Protein AF-A0A3B0PEK8-F1 (afdb_monomer_lite)

Radius of gyration: 18.22 Å; chains: 1; bounding box: 45×35×42 Å

pLDDT: mean 71.73, std 20.23, range [30.92, 96.5]

Sequence (101 aa):
MYSKAVDNPQYSWDQVPKKIKNTFKKLGILEAEAKFLNGVSTQYDSQAVYHSIEKELAENGVIFTDTDTAVQKYPELVKKYFGSIVSTNDNKFAALNTAFW

Foldseek 3Di:
DDDDDDPDDPDDPVNPDPVLVVVCVVVVNPVVNVRVVSVCPDPDPVPVVVVVVCVVCVVVVHDDDDPVVCCVPPVVVCVVPPCPVPHCVNDPVSVVVVVVD

InterPro domains:
  IPR037284 SUF system FeS cluster assembly, SufBD superfamily [SSF101960] (10-101)
  IPR045595 SUF system FeS cluster assembly, SufBD, N-terminal [PF19295] (52-100)
  IPR055346 SUF system FeS cluster assembly, SufBD [PTHR30508] (2-101)

Structure (mmCIF, N/CA/C/O backbone):
data_AF-A0A3B0PEK8-F1
#
_entry.id   AF-A0A3B0PEK8-F1
#
loop_
_atom_site.group_PDB
_atom_site.id
_atom_site.type_symbol
_atom_site.label_atom_id
_atom_site.label_alt_id
_atom_site.label_comp_id
_atom_site.label_asym_id
_atom_site.label_entity_id
_atom_site.label_seq_id
_atom_site.pdbx_PDB_ins_code
_atom_site.Cartn_x
_atom_site.Cartn_y
_atom_site.Cartn_z
_atom_site.occupancy
_atom_site.B_iso_or_equiv
_atom_site.auth_seq_id
_atom_site.auth_comp_id
_atom_site.auth_asym_id
_atom_site.auth_atom_id
_atom_site.pdbx_PDB_model_num
ATOM 1 N N . MET A 1 1 ? 27.767 -2.527 13.416 1.00 30.92 1 MET A N 1
ATOM 2 C CA . MET A 1 1 ? 27.627 -1.504 14.475 1.00 30.92 1 MET A CA 1
ATOM 3 C C . MET A 1 1 ? 26.152 -1.396 14.804 1.00 30.92 1 MET A C 1
ATOM 5 O O . MET A 1 1 ? 25.380 -1.032 13.931 1.00 30.92 1 MET A O 1
ATOM 9 N N . TYR A 1 2 ? 25.769 -1.833 16.000 1.00 32.03 2 TYR A N 1
ATOM 10 C CA . TYR A 1 2 ? 24.389 -1.843 16.482 1.00 32.03 2 TYR A CA 1
ATOM 11 C C . TYR A 1 2 ? 24.157 -0.512 17.207 1.00 32.03 2 TYR A C 1
ATOM 13 O O . TYR A 1 2 ? 24.786 -0.261 18.235 1.00 32.03 2 TYR A O 1
ATOM 21 N N . SER A 1 3 ? 23.341 0.377 16.645 1.00 33.22 3 SER A N 1
ATOM 22 C CA . SER A 1 3 ? 22.987 1.633 17.312 1.00 33.22 3 SER A CA 1
ATOM 23 C C . SER A 1 3 ? 21.871 1.354 18.314 1.00 33.22 3 SER A C 1
ATOM 25 O O . SER A 1 3 ? 20.782 0.940 17.929 1.00 33.22 3 SER A O 1
ATOM 27 N N . LYS A 1 4 ? 22.176 1.539 19.604 1.00 33.16 4 LYS A N 1
ATOM 28 C CA . LYS A 1 4 ? 21.233 1.473 20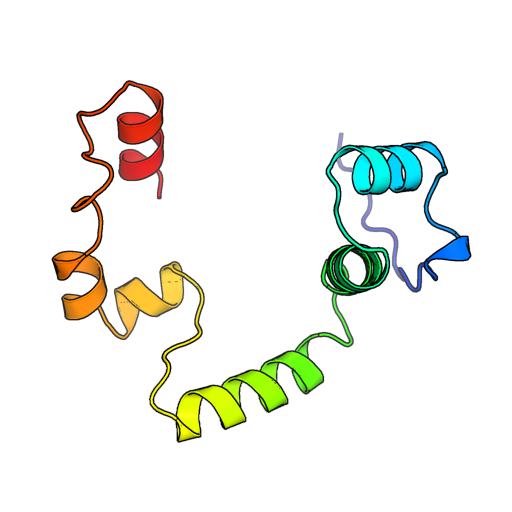.730 1.00 33.16 4 LYS A CA 1
ATOM 29 C C . LYS A 1 4 ? 19.983 2.308 20.430 1.00 33.16 4 LYS A C 1
ATOM 31 O O . LYS A 1 4 ? 20.112 3.486 20.101 1.00 33.16 4 LYS A O 1
ATOM 36 N N . ALA A 1 5 ? 18.803 1.713 20.595 1.00 34.81 5 ALA A N 1
ATOM 37 C CA . ALA A 1 5 ? 17.555 2.459 20.679 1.00 34.81 5 ALA A CA 1
ATOM 38 C C . ALA A 1 5 ? 17.642 3.390 21.898 1.00 34.81 5 ALA A C 1
ATOM 40 O O . ALA A 1 5 ? 17.940 2.945 23.006 1.00 34.81 5 ALA A O 1
ATOM 41 N N . V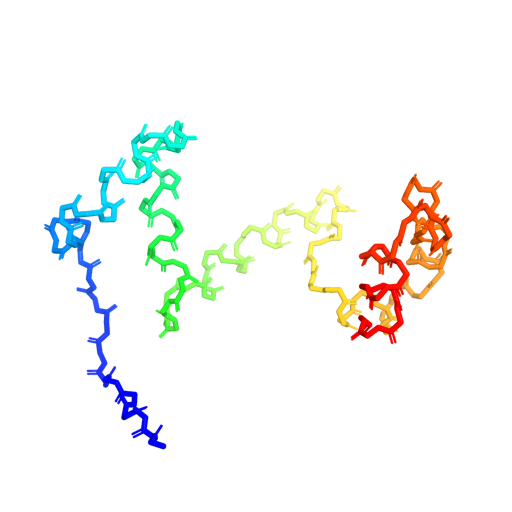AL A 1 6 ? 17.492 4.692 21.665 1.00 37.69 6 VAL A N 1
ATOM 42 C CA . VAL A 1 6 ? 17.412 5.685 22.734 1.00 37.69 6 VAL A CA 1
ATOM 43 C C . VAL A 1 6 ? 15.996 5.603 23.286 1.00 37.69 6 VAL A C 1
ATOM 45 O O . VAL A 1 6 ? 15.043 5.974 22.602 1.00 37.69 6 VAL A O 1
ATOM 48 N N . ASP A 1 7 ? 15.879 5.076 24.502 1.00 38.16 7 ASP A N 1
ATOM 49 C CA . ASP A 1 7 ? 14.654 5.114 25.288 1.00 38.16 7 ASP A CA 1
ATOM 50 C C . ASP A 1 7 ? 14.260 6.581 25.507 1.00 38.16 7 ASP A C 1
ATOM 52 O O . ASP A 1 7 ? 15.004 7.346 26.124 1.00 38.16 7 ASP A O 1
ATOM 56 N N . ASN A 1 8 ? 13.072 6.934 25.010 1.00 50.00 8 ASN A N 1
ATOM 57 C CA . ASN A 1 8 ? 12.347 8.196 25.193 1.00 50.00 8 ASN A CA 1
ATOM 58 C C . ASN A 1 8 ? 12.572 9.307 24.135 1.00 50.00 8 ASN A C 1
ATOM 60 O O . ASN A 1 8 ? 13.450 10.159 24.284 1.00 50.00 8 ASN A O 1
ATOM 64 N N . PRO A 1 9 ? 11.710 9.391 23.106 1.00 43.78 9 PRO A N 1
ATOM 65 C CA . PRO A 1 9 ? 11.704 10.479 22.140 1.00 43.78 9 PRO A CA 1
ATOM 66 C C . PRO A 1 9 ? 10.410 11.301 22.246 1.00 43.78 9 PRO A C 1
ATOM 68 O O . PRO A 1 9 ? 9.545 11.245 21.379 1.00 43.78 9 PRO A O 1
ATOM 71 N N . GLN A 1 10 ? 10.283 12.124 23.288 1.00 44.31 10 GLN A N 1
ATOM 72 C CA . GLN A 1 10 ? 9.413 13.306 23.218 1.00 44.31 10 GLN A CA 1
ATOM 73 C C . GLN A 1 10 ? 10.220 14.473 22.645 1.00 44.31 10 GLN A C 1
ATOM 75 O O . GLN A 1 10 ? 10.569 15.419 23.348 1.00 44.31 10 GLN A O 1
ATOM 80 N N . TYR A 1 11 ? 10.558 14.401 21.357 1.00 49.00 11 TYR A N 1
ATOM 81 C CA . TYR A 1 11 ? 11.159 15.546 20.681 1.00 49.00 11 TYR A CA 1
ATOM 82 C C . TYR A 1 11 ? 10.053 16.516 20.277 1.00 49.00 11 TYR A C 1
ATOM 84 O O . TYR A 1 11 ? 9.384 16.346 19.260 1.00 49.00 11 TYR A O 1
ATOM 92 N N . SER A 1 12 ? 9.869 17.563 21.084 1.00 54.28 12 SER A N 1
ATOM 93 C CA . SER A 1 12 ? 9.103 18.737 20.664 1.00 54.28 12 SER A CA 1
ATOM 94 C C . SER A 1 12 ? 9.676 19.273 19.348 1.00 54.28 12 SER A C 1
ATOM 96 O O . SER A 1 12 ? 10.891 19.239 19.130 1.00 54.28 12 SER A O 1
ATOM 98 N N . TRP A 1 13 ? 8.816 19.813 18.479 1.00 58.34 13 TRP A N 1
ATOM 99 C CA . TRP A 1 13 ? 9.206 20.452 17.216 1.00 58.34 13 TRP A CA 1
ATOM 100 C C . TRP A 1 13 ? 10.376 21.426 17.389 1.00 58.34 13 TRP A C 1
ATOM 102 O O . TRP A 1 13 ? 11.235 21.537 16.518 1.00 58.34 13 TRP A O 1
ATOM 112 N N . ASP A 1 14 ? 10.477 22.089 18.539 1.00 64.19 14 ASP A N 1
ATOM 113 C CA . ASP A 1 14 ? 11.558 23.021 18.857 1.00 64.19 14 ASP A CA 1
ATOM 114 C C . ASP A 1 14 ? 12.938 22.356 18.956 1.00 64.19 14 ASP A C 1
ATOM 116 O O . ASP A 1 14 ? 13.931 22.973 18.569 1.00 64.19 14 ASP A O 1
ATOM 120 N N . GLN A 1 15 ? 12.993 21.080 19.343 1.00 62.31 15 GLN A N 1
ATOM 121 C CA . GLN A 1 15 ? 14.216 20.285 19.499 1.00 62.31 15 GLN A CA 1
ATOM 122 C C . GLN A 1 15 ? 14.695 19.623 18.200 1.00 62.31 15 GLN A C 1
ATOM 124 O O . GLN A 1 15 ? 15.807 19.097 18.145 1.00 62.31 15 GLN A O 1
ATOM 129 N N . VAL A 1 16 ? 13.894 19.674 17.132 1.00 64.94 16 VAL A N 1
ATOM 130 C CA . VAL A 1 16 ? 14.276 19.115 15.832 1.00 64.94 16 VAL A CA 1
ATOM 131 C C . VAL A 1 16 ? 15.484 19.891 15.276 1.00 64.94 16 VAL A C 1
ATOM 133 O O . VAL A 1 16 ? 15.418 21.122 15.147 1.00 64.94 16 VAL A O 1
ATOM 136 N N . PRO A 1 17 ? 16.588 19.215 14.899 1.00 74.06 17 PRO A N 1
ATOM 137 C CA . PRO A 1 17 ? 17.770 19.874 14.360 1.00 74.06 17 PRO A CA 1
ATOM 138 C C . PRO A 1 17 ? 17.442 20.781 13.169 1.00 74.06 17 PRO A C 1
ATOM 140 O O . PRO A 1 17 ? 16.686 20.407 12.269 1.00 74.06 17 PRO A O 1
ATOM 143 N N . LYS A 1 18 ? 18.074 21.962 13.107 1.00 70.75 18 LYS A N 1
ATOM 144 C CA . LYS A 1 18 ? 17.835 22.971 12.053 1.00 70.75 18 LYS A CA 1
ATOM 145 C C . LYS A 1 18 ? 17.945 22.405 10.632 1.00 70.75 18 LYS A C 1
ATOM 147 O O . LYS A 1 18 ? 17.200 22.820 9.753 1.00 70.75 18 LYS A O 1
ATOM 152 N N . LYS A 1 19 ? 18.841 21.435 10.407 1.00 70.00 19 LYS A N 1
ATOM 153 C CA . LYS A 1 19 ? 19.006 20.758 9.110 1.00 70.00 19 LYS A CA 1
ATOM 154 C C . LYS A 1 19 ? 17.711 20.080 8.654 1.00 70.00 19 LYS A C 1
ATOM 156 O O . LYS A 1 19 ? 17.343 20.218 7.496 1.00 70.00 19 LYS A O 1
ATOM 161 N N . ILE A 1 20 ? 17.018 19.411 9.571 1.00 70.25 20 ILE A N 1
ATOM 162 C CA . ILE A 1 20 ? 15.766 18.707 9.303 1.00 70.25 20 ILE A CA 1
ATOM 163 C C . ILE A 1 20 ? 14.647 19.719 9.045 1.00 70.25 20 ILE A C 1
ATOM 165 O O . ILE A 1 20 ? 14.032 19.664 7.985 1.00 70.25 20 ILE A O 1
ATOM 169 N N . LYS A 1 21 ? 14.470 20.724 9.916 1.00 68.88 21 LYS A N 1
ATOM 170 C CA . LYS A 1 21 ? 13.492 21.815 9.705 1.00 68.88 21 LYS A CA 1
ATOM 171 C C . LYS A 1 21 ? 13.655 22.495 8.342 1.00 68.88 21 LYS A C 1
ATOM 173 O O . LYS A 1 21 ? 12.679 22.735 7.638 1.00 68.88 21 LYS A O 1
ATOM 178 N N . ASN A 1 22 ? 14.899 22.758 7.944 1.00 74.25 22 ASN A N 1
ATOM 179 C CA . ASN A 1 22 ? 15.210 23.353 6.649 1.00 74.25 22 ASN A CA 1
ATOM 180 C C . ASN A 1 22 ? 14.869 22.420 5.481 1.00 74.25 22 ASN A C 1
ATOM 182 O O . ASN A 1 22 ? 14.427 22.905 4.444 1.00 74.25 22 ASN A O 1
ATOM 186 N N . THR A 1 23 ? 15.060 21.106 5.629 1.00 71.69 23 THR A N 1
ATOM 187 C CA . THR A 1 23 ? 14.640 20.115 4.628 1.00 71.69 23 THR A CA 1
ATOM 188 C C . THR A 1 23 ? 13.121 20.096 4.478 1.00 71.69 23 THR A C 1
ATOM 190 O O . THR A 1 23 ? 12.643 20.227 3.359 1.00 71.69 23 THR A O 1
ATOM 193 N N . PHE A 1 24 ? 12.366 20.031 5.579 1.00 71.25 24 PHE A N 1
ATOM 194 C CA . PHE A 1 24 ? 10.897 20.080 5.545 1.00 71.25 24 PHE A CA 1
ATOM 195 C C . PHE A 1 24 ? 10.386 21.361 4.872 1.00 71.25 24 PHE A C 1
ATOM 197 O O . PHE A 1 24 ? 9.575 21.294 3.951 1.00 71.25 24 PHE A O 1
ATOM 204 N N . LYS A 1 25 ? 10.962 22.518 5.229 1.00 72.62 25 LYS A N 1
ATOM 205 C CA . LYS A 1 25 ? 10.644 23.808 4.600 1.00 72.62 25 LYS A CA 1
ATOM 206 C C . LYS A 1 25 ? 10.964 23.836 3.100 1.00 72.62 25 LYS A C 1
ATOM 208 O O . LYS A 1 25 ? 10.206 24.410 2.329 1.00 72.62 25 LYS A O 1
ATOM 213 N N . LYS A 1 26 ? 12.077 23.227 2.673 1.00 73.75 26 LYS A N 1
ATOM 214 C CA . LYS A 1 26 ? 12.456 23.124 1.250 1.00 73.75 26 LYS A CA 1
ATOM 215 C C . LYS A 1 26 ? 11.544 22.193 0.457 1.00 73.75 26 LYS A C 1
ATOM 217 O O . LYS A 1 26 ? 11.316 22.450 -0.717 1.00 73.75 26 LYS A O 1
ATOM 222 N N . LEU A 1 27 ? 11.049 21.132 1.088 1.00 72.69 27 LEU A N 1
ATOM 223 C CA . LEU A 1 27 ? 10.102 20.192 0.490 1.00 72.69 27 LEU A CA 1
ATOM 224 C C . LEU A 1 27 ? 8.666 20.742 0.456 1.00 72.69 27 LEU A C 1
ATOM 226 O O . LEU A 1 27 ? 7.782 20.068 -0.055 1.00 72.69 27 LEU A O 1
ATOM 230 N N . GLY A 1 28 ? 8.429 21.951 0.983 1.00 60.78 28 GLY A N 1
ATOM 231 C CA . GLY A 1 28 ? 7.099 22.563 1.034 1.00 60.78 28 GLY A CA 1
ATOM 232 C C . GLY A 1 28 ? 6.156 21.908 2.043 1.00 60.78 28 GLY A C 1
ATOM 233 O O . GLY A 1 28 ? 4.967 22.205 2.030 1.00 60.78 28 GLY A O 1
ATOM 234 N N . ILE A 1 29 ? 6.677 21.043 2.918 1.00 67.81 29 ILE A N 1
ATOM 235 C CA . ILE A 1 29 ? 5.884 20.350 3.931 1.00 67.81 29 ILE A CA 1
ATOM 236 C C . ILE A 1 29 ? 5.526 21.370 5.009 1.00 67.81 29 ILE A C 1
ATOM 238 O O . ILE A 1 29 ? 6.413 21.962 5.639 1.00 67.81 29 ILE A O 1
ATOM 242 N N . LEU A 1 30 ? 4.226 21.599 5.198 1.00 61.81 30 LEU A N 1
ATOM 243 C CA . LEU A 1 30 ? 3.719 22.563 6.171 1.00 61.81 30 LEU A CA 1
ATOM 244 C C . LEU A 1 30 ? 4.170 22.161 7.578 1.00 61.81 30 LEU A C 1
ATOM 246 O O . LEU A 1 30 ? 4.264 20.980 7.894 1.00 61.81 30 LEU A O 1
ATOM 250 N N . GLU A 1 31 ? 4.424 23.123 8.468 1.00 59.03 31 GLU A N 1
ATOM 251 C CA . GLU A 1 31 ? 4.902 22.813 9.828 1.00 59.03 31 GLU A CA 1
ATOM 252 C C . GLU A 1 31 ? 3.943 21.895 10.605 1.00 59.03 31 GLU A C 1
ATOM 254 O O . GLU A 1 31 ? 4.388 21.135 11.460 1.00 59.03 31 GLU A O 1
ATOM 259 N N . ALA A 1 32 ? 2.645 21.925 10.286 1.00 57.50 32 ALA A N 1
ATOM 260 C CA . ALA A 1 32 ? 1.646 21.001 10.819 1.00 57.50 32 ALA A CA 1
ATOM 261 C C . ALA A 1 32 ? 1.874 19.557 10.339 1.00 57.50 32 ALA A C 1
ATOM 263 O O . ALA A 1 32 ? 1.904 18.640 11.156 1.00 57.50 32 ALA A O 1
ATOM 264 N N . GLU A 1 33 ? 2.120 19.362 9.042 1.00 54.97 33 GLU A N 1
ATOM 265 C CA . GLU A 1 33 ? 2.481 18.062 8.469 1.00 54.97 33 GLU A CA 1
ATOM 266 C C . GLU A 1 33 ? 3.856 17.605 8.952 1.00 54.97 33 GLU A C 1
ATOM 268 O O . GLU A 1 33 ? 4.062 16.431 9.208 1.00 54.97 33 GLU A O 1
ATOM 273 N N . ALA A 1 34 ? 4.804 18.517 9.150 1.00 57.44 34 ALA A N 1
ATOM 274 C CA . ALA A 1 34 ? 6.123 18.178 9.658 1.00 57.44 34 ALA A CA 1
ATOM 275 C C . ALA A 1 34 ? 6.095 17.815 11.153 1.00 57.44 34 ALA A C 1
ATOM 277 O O . ALA A 1 34 ? 6.833 16.929 11.576 1.00 57.44 34 ALA A O 1
ATOM 278 N N . LYS A 1 35 ? 5.225 18.453 11.952 1.00 56.16 35 LYS A N 1
ATOM 279 C CA . LYS A 1 35 ? 4.908 18.045 13.331 1.00 56.16 35 LYS A CA 1
ATOM 280 C C . LYS A 1 35 ? 4.210 16.691 13.366 1.00 56.16 35 LYS A C 1
ATOM 282 O O . LYS A 1 35 ? 4.566 15.870 14.201 1.00 56.16 35 LYS A O 1
ATOM 287 N N . PHE A 1 36 ? 3.284 16.443 12.443 1.00 53.50 36 PHE A N 1
ATOM 288 C CA . PHE A 1 36 ? 2.648 15.141 12.265 1.00 53.50 36 PHE A CA 1
ATOM 289 C C . PHE A 1 36 ? 3.692 14.070 11.903 1.00 53.50 36 PHE A C 1
ATOM 291 O O . PHE A 1 36 ? 3.835 13.088 12.616 1.00 53.50 36 PHE A O 1
ATOM 298 N N . LEU A 1 37 ? 4.534 14.306 10.896 1.00 54.12 37 LEU A N 1
ATOM 299 C CA . LEU A 1 37 ? 5.572 13.376 10.436 1.00 54.12 37 LEU A CA 1
ATOM 300 C C . LEU A 1 37 ? 6.688 13.138 11.475 1.00 54.12 37 LEU A C 1
ATOM 302 O O . LEU A 1 37 ? 7.185 12.017 11.584 1.00 54.12 37 LEU A O 1
ATOM 306 N N . ASN A 1 38 ? 7.070 14.149 12.270 1.00 53.16 38 ASN A N 1
ATOM 307 C CA . ASN A 1 38 ? 8.019 13.980 13.386 1.00 53.16 38 ASN A CA 1
ATOM 308 C C . ASN A 1 38 ? 7.383 13.378 14.648 1.00 53.16 38 ASN A C 1
ATOM 310 O O . ASN A 1 38 ? 8.088 12.735 15.414 1.00 53.16 38 ASN A O 1
ATOM 314 N N . GLY A 1 39 ? 6.085 13.580 14.885 1.00 48.00 39 GLY A N 1
ATOM 315 C CA . GLY A 1 39 ? 5.356 13.009 16.024 1.00 48.00 39 GLY A CA 1
ATOM 316 C C . GLY A 1 39 ? 4.850 11.581 15.792 1.00 48.00 39 GLY A C 1
ATOM 317 O O . GLY A 1 39 ? 4.467 10.908 16.741 1.00 48.00 39 GLY A O 1
ATOM 318 N N . VAL A 1 40 ? 4.869 11.096 14.546 1.00 43.38 40 VAL A N 1
ATOM 319 C CA . VAL A 1 40 ? 4.285 9.802 14.138 1.00 43.38 40 VAL A CA 1
ATOM 320 C C . VAL A 1 40 ? 5.336 8.714 13.864 1.00 43.38 40 VAL A C 1
ATOM 322 O O . VAL A 1 40 ? 4.985 7.576 13.576 1.00 43.38 40 VAL A O 1
ATOM 325 N N . SER A 1 41 ? 6.634 8.987 14.035 1.00 43.28 41 SER A N 1
ATOM 326 C CA . SER A 1 41 ? 7.677 7.947 13.907 1.00 43.28 41 SER A CA 1
ATOM 327 C C . SER A 1 41 ? 8.186 7.385 15.239 1.00 43.28 41 SER A C 1
ATOM 329 O O . SER A 1 41 ? 9.063 6.522 15.251 1.00 43.28 41 SER A O 1
ATOM 331 N N . THR A 1 42 ? 7.600 7.789 16.366 1.00 47.50 42 THR A N 1
ATOM 332 C CA . THR A 1 42 ? 8.101 7.421 17.694 1.00 47.50 42 THR A CA 1
ATOM 333 C C . THR A 1 42 ? 6.983 6.967 18.622 1.00 47.50 42 THR A C 1
ATOM 335 O O . THR A 1 42 ? 6.527 7.693 19.494 1.00 47.50 42 THR A O 1
ATOM 338 N N . GLN A 1 43 ? 6.525 5.740 18.362 1.00 47.03 43 GLN A N 1
ATOM 339 C CA . GLN A 1 43 ? 6.016 4.756 19.325 1.00 47.03 43 GLN A CA 1
ATOM 340 C C . GLN A 1 43 ? 5.607 5.315 20.703 1.00 47.03 43 GLN A C 1
ATOM 342 O O . GLN A 1 43 ? 6.363 5.147 21.649 1.00 47.03 43 GLN A O 1
ATOM 347 N N . TYR A 1 44 ? 4.437 5.950 20.837 1.00 36.56 44 TYR A N 1
ATOM 348 C CA . TYR A 1 44 ? 3.574 5.742 22.017 1.00 36.56 44 TYR A CA 1
ATOM 349 C C . TYR A 1 44 ? 2.217 6.454 21.935 1.00 36.56 44 TYR A C 1
ATOM 351 O O . TYR A 1 44 ? 1.258 5.939 22.493 1.00 36.56 44 TYR A O 1
ATOM 359 N N . ASP A 1 45 ? 2.094 7.576 21.216 1.00 40.69 45 ASP A N 1
ATOM 360 C CA . ASP A 1 45 ? 0.833 8.354 21.177 1.00 40.69 45 ASP A CA 1
ATOM 361 C C . ASP A 1 45 ? 0.113 8.312 19.814 1.00 40.69 45 ASP A C 1
ATOM 363 O O . ASP A 1 45 ? -0.911 8.951 19.585 1.00 40.69 45 ASP A O 1
ATOM 367 N N . SER A 1 46 ? 0.632 7.518 18.875 1.00 44.81 46 SER A N 1
ATOM 368 C CA . SER A 1 46 ? 0.008 7.328 17.566 1.00 44.81 46 SER A CA 1
ATOM 369 C C . SER A 1 46 ? -1.207 6.403 17.624 1.00 44.81 46 SER A C 1
ATOM 371 O O . SER A 1 46 ? -2.104 6.568 16.812 1.00 44.81 46 SER A O 1
ATOM 373 N N . GLN A 1 47 ? -1.308 5.469 18.576 1.00 45.56 47 GLN A N 1
ATOM 374 C CA . GLN A 1 47 ? -2.395 4.482 18.557 1.00 45.56 47 GLN A CA 1
ATOM 375 C C . GLN A 1 47 ? -3.782 5.092 18.768 1.00 45.56 47 GLN A C 1
ATOM 377 O O . GLN A 1 47 ? -4.708 4.681 18.079 1.00 45.56 47 GLN A O 1
ATOM 382 N N . ALA A 1 48 ? -3.938 6.069 19.667 1.00 48.38 48 ALA A N 1
ATOM 383 C CA . ALA A 1 48 ? -5.248 6.648 19.975 1.00 48.38 48 ALA A CA 1
ATOM 384 C C . ALA A 1 48 ? -5.783 7.516 18.826 1.00 48.38 48 ALA A C 1
ATOM 386 O O . ALA A 1 48 ? -6.950 7.397 18.456 1.00 48.38 48 ALA A O 1
ATOM 387 N N . VAL A 1 49 ? -4.917 8.339 18.225 1.00 54.69 49 VAL A N 1
ATOM 388 C CA . VAL A 1 49 ? -5.270 9.180 17.070 1.00 54.69 49 VAL A CA 1
ATOM 389 C C . VAL A 1 49 ? -5.452 8.336 15.808 1.00 54.69 49 VAL A C 1
ATOM 391 O O . VAL A 1 49 ? -6.401 8.560 15.058 1.00 54.6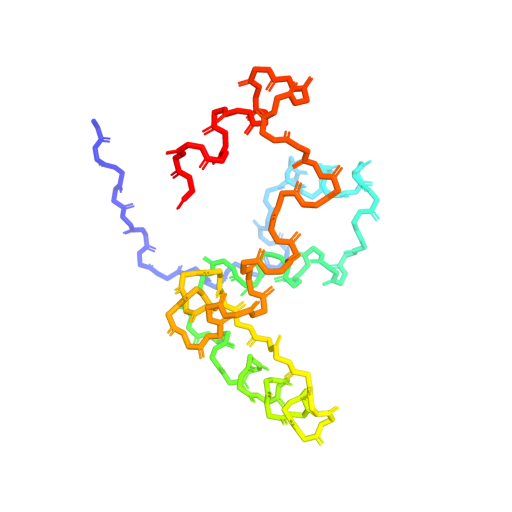9 49 VAL A O 1
ATOM 394 N N . TYR A 1 50 ? -4.601 7.323 15.589 1.00 57.28 50 TYR A N 1
ATOM 395 C CA . TYR A 1 50 ? -4.817 6.367 14.501 1.00 57.28 50 TYR A CA 1
ATOM 396 C C . TYR A 1 50 ? -6.139 5.626 14.686 1.00 57.28 50 TYR A C 1
ATOM 398 O O . TYR A 1 50 ? -6.899 5.567 13.734 1.00 57.28 50 TYR A O 1
ATOM 406 N N . HIS A 1 51 ? -6.469 5.152 15.893 1.00 60.56 51 HIS A N 1
ATOM 407 C CA . HIS A 1 51 ? -7.746 4.476 16.144 1.00 60.56 51 HIS A CA 1
ATOM 408 C C . HIS A 1 51 ? -8.956 5.390 15.938 1.00 60.56 51 HIS A C 1
ATOM 410 O O . HIS A 1 51 ? -9.968 4.934 15.409 1.00 60.56 51 HIS A O 1
ATOM 416 N N . SER A 1 52 ? -8.895 6.662 16.357 1.00 64.25 52 SER A N 1
ATOM 417 C CA . SER A 1 52 ? -10.026 7.578 16.163 1.00 64.25 52 SER A CA 1
ATOM 418 C C . SER A 1 52 ? -10.273 7.861 14.683 1.00 64.25 52 SER A C 1
ATOM 420 O O . SER A 1 52 ? -11.421 7.839 14.249 1.00 64.25 52 SER A O 1
ATOM 422 N N . ILE A 1 53 ? -9.201 8.062 13.907 1.00 71.75 53 ILE A N 1
ATOM 423 C CA . ILE A 1 53 ? -9.288 8.285 12.459 1.00 71.75 53 ILE A CA 1
ATOM 424 C C . ILE A 1 53 ? -9.704 6.996 11.746 1.00 71.75 53 ILE A C 1
ATOM 426 O O . ILE A 1 53 ? -10.569 7.028 10.883 1.00 71.75 53 ILE A O 1
ATOM 430 N N . GLU A 1 54 ? -9.137 5.850 12.119 1.00 70.88 54 GLU A N 1
ATOM 431 C CA . GLU A 1 54 ? -9.475 4.547 11.542 1.00 70.88 54 GLU A CA 1
ATOM 432 C C . GLU A 1 54 ? -10.958 4.228 11.741 1.00 70.88 54 GLU A C 1
ATOM 434 O O . GLU A 1 54 ? -11.614 3.775 10.807 1.00 70.88 54 GLU A O 1
ATOM 439 N N . LYS A 1 55 ? -11.516 4.543 12.917 1.00 76.19 55 LYS A N 1
ATOM 440 C CA . LYS A 1 55 ? -12.943 4.364 13.190 1.00 76.19 55 LYS A CA 1
ATOM 441 C C . LYS A 1 55 ? -13.818 5.287 12.340 1.00 76.19 55 LYS A C 1
ATOM 443 O O . LYS A 1 55 ? -14.765 4.806 11.726 1.00 76.19 55 LYS A O 1
ATOM 448 N N . GLU A 1 56 ? -13.503 6.581 12.278 1.00 82.00 56 GLU A N 1
ATOM 449 C CA . GLU A 1 56 ? -14.250 7.543 11.453 1.00 82.00 56 GLU A CA 1
ATOM 450 C C . GLU A 1 56 ? -14.195 7.167 9.962 1.00 82.00 56 GLU A C 1
ATOM 452 O O . GLU A 1 56 ? -15.204 7.185 9.257 1.00 82.00 56 GLU A O 1
ATOM 457 N N . LEU A 1 57 ? -13.024 6.758 9.473 1.00 85.94 57 LEU A N 1
ATOM 458 C CA . LEU A 1 57 ? -12.834 6.285 8.104 1.00 85.94 57 LEU A CA 1
ATOM 459 C C . LEU A 1 57 ? -13.617 4.993 7.841 1.00 85.94 57 LEU A C 1
ATOM 461 O O . LEU A 1 57 ? -14.286 4.885 6.812 1.00 85.94 57 LEU A O 1
ATOM 465 N N . ALA A 1 58 ? -13.604 4.049 8.783 1.00 84.69 58 ALA A N 1
ATOM 466 C CA . ALA A 1 58 ? -14.356 2.805 8.675 1.00 84.69 58 ALA A CA 1
ATOM 467 C C . ALA A 1 58 ? -15.876 3.041 8.644 1.00 84.69 58 ALA A C 1
ATOM 469 O O . ALA A 1 58 ? -16.570 2.389 7.865 1.00 84.69 58 ALA A O 1
ATOM 470 N N . GLU A 1 59 ? -16.398 3.998 9.422 1.00 87.94 59 GLU A N 1
ATOM 471 C CA . GLU A 1 59 ? -17.814 4.405 9.383 1.00 87.94 59 GLU A CA 1
ATOM 472 C C . GLU A 1 59 ? -18.223 4.954 8.004 1.00 87.94 59 GLU A C 1
ATOM 474 O O . GLU A 1 59 ? -19.351 4.745 7.559 1.00 87.94 59 GLU A O 1
ATOM 479 N N . ASN A 1 60 ? -17.285 5.573 7.283 1.00 89.31 60 ASN A N 1
ATOM 480 C CA . ASN A 1 60 ? -17.465 6.033 5.903 1.00 89.31 60 ASN A CA 1
ATOM 481 C C . ASN A 1 60 ? -17.147 4.953 4.844 1.00 89.31 60 ASN A C 1
ATOM 483 O O . ASN A 1 60 ? -17.151 5.240 3.646 1.00 89.31 60 ASN A O 1
ATOM 487 N N . GLY A 1 61 ? -16.864 3.713 5.257 1.00 88.38 61 GLY A N 1
ATOM 488 C CA . GLY A 1 61 ? -16.542 2.595 4.363 1.00 88.38 61 GLY A CA 1
ATOM 489 C C . GLY A 1 61 ? -15.130 2.635 3.769 1.00 88.38 61 GLY A C 1
ATOM 490 O O . GLY A 1 61 ? -14.847 1.921 2.806 1.00 88.38 61 GLY A O 1
ATOM 491 N N . VAL A 1 62 ? -14.237 3.460 4.317 1.00 92.06 62 VAL A N 1
ATOM 492 C CA . VAL A 1 62 ? -12.842 3.564 3.879 1.00 92.06 62 VAL A CA 1
ATOM 493 C C . VAL A 1 62 ? -12.004 2.479 4.555 1.00 92.06 62 VAL A C 1
ATOM 495 O O . VAL A 1 62 ? -12.003 2.336 5.775 1.00 92.06 62 VAL A O 1
ATOM 498 N N . ILE A 1 63 ? -11.240 1.733 3.754 1.00 89.56 63 ILE A N 1
ATOM 499 C CA . ILE A 1 63 ? -10.263 0.755 4.244 1.00 89.56 63 ILE A CA 1
ATOM 500 C C . ILE A 1 63 ? -8.919 1.470 4.399 1.00 89.56 63 ILE A C 1
ATOM 502 O O . ILE A 1 63 ? -8.234 1.729 3.410 1.00 89.56 63 ILE A O 1
ATOM 506 N N . PHE A 1 64 ? -8.544 1.788 5.638 1.00 88.56 64 PHE A N 1
ATOM 507 C CA . PHE A 1 64 ? -7.252 2.386 5.966 1.00 88.56 64 PHE A CA 1
ATOM 508 C C . PHE A 1 64 ? -6.400 1.382 6.746 1.00 88.56 64 PHE A C 1
ATOM 510 O O . PHE A 1 64 ? -6.622 1.151 7.928 1.00 88.56 64 PHE A O 1
ATOM 517 N N . THR A 1 65 ? -5.460 0.729 6.068 1.00 85.38 65 THR A N 1
ATOM 518 C CA . THR A 1 65 ? -4.596 -0.300 6.661 1.00 85.38 65 THR A CA 1
ATOM 519 C C . THR A 1 65 ? -3.270 -0.377 5.905 1.00 85.38 65 THR A C 1
ATOM 521 O O . THR A 1 65 ? -3.156 0.153 4.798 1.00 85.38 65 THR A O 1
ATOM 524 N N . ASP A 1 66 ? -2.259 -0.998 6.508 1.00 87.19 66 ASP A N 1
ATOM 525 C CA . ASP A 1 66 ? -0.974 -1.240 5.859 1.00 87.19 66 ASP A CA 1
ATOM 526 C C . ASP A 1 66 ? -1.097 -2.288 4.742 1.00 87.19 66 ASP A C 1
ATOM 528 O O . ASP A 1 66 ? -2.048 -3.074 4.684 1.00 87.19 66 ASP A O 1
ATOM 532 N N . THR A 1 67 ? -0.134 -2.300 3.825 1.00 88.88 67 THR A N 1
ATOM 533 C CA . THR A 1 67 ? -0.226 -3.130 2.624 1.00 88.88 67 THR A CA 1
ATOM 534 C C . THR A 1 67 ? -0.121 -4.636 2.919 1.00 88.88 67 THR A C 1
ATOM 536 O O . THR A 1 67 ? -0.736 -5.423 2.195 1.00 88.88 67 THR A O 1
ATOM 539 N N . ASP A 1 68 ? 0.560 -5.042 4.000 1.00 88.88 68 ASP A N 1
ATOM 540 C CA . ASP A 1 68 ? 0.681 -6.451 4.413 1.00 88.88 68 ASP A CA 1
ATOM 541 C C . ASP A 1 68 ? -0.650 -6.973 4.975 1.00 88.88 68 ASP A C 1
ATOM 543 O O . ASP A 1 68 ? -1.121 -8.062 4.633 1.00 88.88 68 ASP A O 1
ATOM 547 N N . THR A 1 69 ? -1.321 -6.167 5.796 1.00 91.25 69 THR A N 1
ATOM 548 C CA . THR A 1 69 ? -2.673 -6.463 6.271 1.00 91.25 69 THR A CA 1
ATOM 549 C C . THR A 1 69 ? -3.676 -6.442 5.115 1.00 91.25 69 THR A C 1
ATOM 551 O O . THR A 1 69 ? -4.566 -7.299 5.049 1.00 91.25 69 THR A O 1
ATOM 554 N N . ALA A 1 70 ? -3.534 -5.501 4.176 1.00 92.94 70 ALA A N 1
ATOM 555 C CA 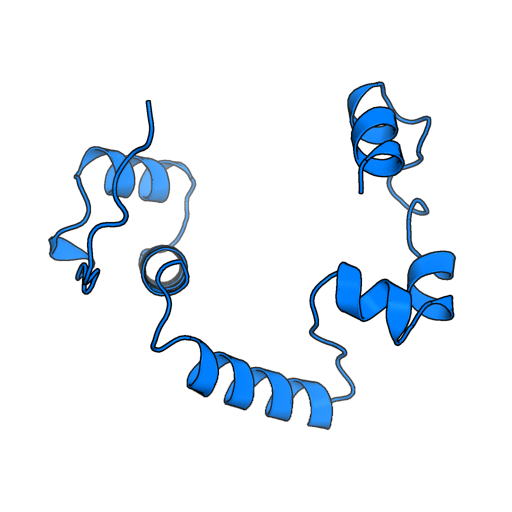. ALA A 1 70 ? -4.416 -5.381 3.020 1.00 92.94 70 ALA A CA 1
ATOM 556 C C . ALA A 1 70 ? -4.378 -6.628 2.128 1.00 92.94 70 ALA A C 1
ATOM 558 O O . ALA A 1 70 ? -5.438 -7.105 1.721 1.00 92.94 70 ALA A O 1
ATOM 559 N N . VAL A 1 71 ? -3.194 -7.192 1.852 1.00 94.19 71 VAL A N 1
ATOM 560 C CA . VAL A 1 71 ? -3.083 -8.392 1.005 1.00 94.19 71 VAL A CA 1
ATOM 561 C C . VAL A 1 71 ? -3.687 -9.630 1.674 1.00 94.19 71 VAL A C 1
ATOM 563 O O . VAL A 1 71 ? -4.248 -10.480 0.987 1.00 94.19 71 VAL A O 1
ATOM 566 N N . GLN A 1 72 ? -3.652 -9.715 3.007 1.00 94.75 72 GLN A N 1
ATOM 567 C CA . GLN A 1 72 ? -4.243 -10.834 3.748 1.00 94.75 72 GLN A CA 1
ATOM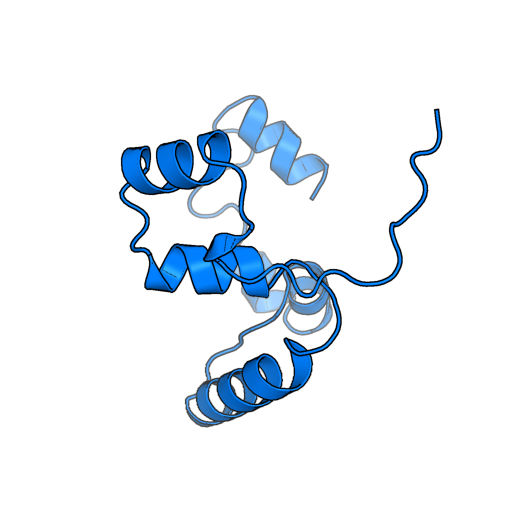 568 C C . GLN A 1 72 ? -5.767 -10.722 3.878 1.00 94.75 72 GLN A C 1
ATOM 570 O O . GLN A 1 72 ? -6.478 -11.705 3.672 1.00 94.75 72 GLN A O 1
ATOM 575 N N . LYS A 1 73 ? -6.283 -9.539 4.236 1.00 95.06 73 LYS A N 1
ATOM 576 C CA . LYS A 1 73 ? -7.716 -9.331 4.517 1.00 95.06 73 LYS A CA 1
ATOM 577 C C . LYS A 1 73 ? -8.539 -8.988 3.278 1.00 95.06 73 LYS A C 1
ATOM 579 O O . LYS A 1 73 ? -9.715 -9.336 3.217 1.00 95.06 73 LYS A O 1
ATOM 584 N N . TYR A 1 74 ? -7.933 -8.323 2.296 1.00 95.81 74 TYR A N 1
ATOM 585 C CA . TYR A 1 74 ? -8.597 -7.840 1.084 1.00 95.81 74 TYR A CA 1
ATOM 586 C C . TYR A 1 74 ? -7.838 -8.237 -0.199 1.00 95.81 74 TYR A C 1
ATOM 588 O O . TYR A 1 74 ? -7.594 -7.380 -1.059 1.00 95.81 74 TYR A O 1
ATOM 596 N N . PRO A 1 75 ? -7.487 -9.527 -0.383 1.00 95.81 75 PRO A N 1
ATOM 597 C CA . PRO A 1 75 ? -6.652 -9.978 -1.500 1.00 95.81 75 PRO A CA 1
ATOM 598 C C . PRO A 1 75 ? -7.251 -9.638 -2.868 1.00 95.81 75 PRO A C 1
ATOM 600 O O . PRO A 1 75 ? -6.520 -9.283 -3.788 1.00 95.81 75 PRO A O 1
ATOM 603 N N . GLU A 1 76 ? -8.578 -9.687 -3.003 1.00 96.50 76 GLU A N 1
ATOM 604 C CA . GLU A 1 76 ? -9.273 -9.382 -4.259 1.00 96.50 76 GLU A CA 1
ATOM 605 C C . GLU A 1 76 ? -9.112 -7.913 -4.675 1.00 96.50 76 GLU A C 1
ATOM 607 O O . GLU A 1 76 ? -8.909 -7.614 -5.853 1.00 96.50 76 GLU A O 1
ATOM 612 N N . LEU A 1 77 ? -9.158 -6.985 -3.712 1.00 95.62 77 LEU A N 1
ATOM 613 C CA . LEU A 1 77 ? -8.958 -5.559 -3.983 1.00 95.62 77 LEU A CA 1
ATOM 614 C C . LEU A 1 77 ? -7.503 -5.279 -4.345 1.00 95.62 77 LEU A C 1
ATOM 616 O O . LEU A 1 77 ? -7.241 -4.600 -5.338 1.00 95.62 77 LEU A O 1
ATOM 620 N N . VAL A 1 78 ? -6.564 -5.841 -3.579 1.00 94.69 78 VAL A N 1
ATOM 621 C CA . VAL A 1 78 ? -5.133 -5.685 -3.851 1.00 94.69 78 VAL A CA 1
ATOM 622 C C . VAL A 1 78 ? -4.806 -6.246 -5.229 1.00 94.69 78 VAL A C 1
ATOM 624 O O . VAL A 1 78 ? -4.278 -5.522 -6.061 1.00 94.69 78 VAL A O 1
ATOM 627 N N . LYS A 1 79 ? -5.211 -7.478 -5.543 1.00 93.50 79 LYS A N 1
ATOM 628 C CA . LYS A 1 79 ? -4.965 -8.100 -6.851 1.00 93.50 79 LYS A CA 1
ATOM 629 C C . LYS A 1 79 ? -5.568 -7.311 -8.015 1.00 93.50 79 LYS A C 1
ATOM 631 O O . LYS A 1 79 ? -4.977 -7.270 -9.089 1.00 93.50 79 LYS A O 1
ATOM 636 N N . LYS A 1 80 ? -6.738 -6.697 -7.821 1.00 95.25 80 LYS A N 1
ATOM 637 C CA . LYS A 1 80 ? -7.408 -5.907 -8.861 1.00 95.25 80 LYS A CA 1
ATOM 638 C C . LYS A 1 80 ? -6.642 -4.631 -9.221 1.00 95.25 80 LYS A C 1
ATOM 640 O O . LYS A 1 80 ? -6.648 -4.245 -10.387 1.00 95.25 80 LYS A O 1
ATOM 645 N N . TYR A 1 81 ? -6.033 -3.964 -8.241 1.00 94.56 81 TYR A N 1
ATOM 646 C CA . TYR A 1 81 ? -5.435 -2.638 -8.442 1.00 94.56 81 TYR A CA 1
ATOM 647 C C . TYR A 1 81 ? -3.905 -2.628 -8.425 1.00 94.56 81 TYR A C 1
ATOM 649 O O . TYR A 1 81 ? -3.296 -1.746 -9.036 1.00 94.56 81 TYR A O 1
ATOM 657 N N . PHE A 1 82 ? -3.269 -3.591 -7.767 1.00 93.12 82 PHE A N 1
ATOM 658 C CA . PHE A 1 82 ? -1.820 -3.658 -7.659 1.00 93.12 82 PHE A CA 1
ATOM 659 C C . PHE A 1 82 ? -1.180 -3.882 -9.035 1.00 93.12 82 PHE A C 1
ATOM 661 O O . PHE A 1 82 ? -1.587 -4.759 -9.793 1.00 93.12 82 PHE A O 1
ATOM 668 N N . GLY A 1 83 ? -0.204 -3.042 -9.386 1.00 89.75 83 GLY A N 1
ATOM 669 C CA . GLY A 1 83 ? 0.465 -3.084 -10.691 1.00 89.75 83 GLY A CA 1
ATOM 670 C C . GLY A 1 83 ? -0.357 -2.565 -11.883 1.00 89.75 83 GLY A C 1
ATOM 671 O O . GLY A 1 83 ? 0.122 -2.629 -13.012 1.00 89.75 83 GLY A O 1
ATOM 672 N N . SER A 1 84 ? -1.578 -2.049 -11.670 1.00 92.56 84 SER A N 1
ATOM 673 C CA . SER A 1 84 ? -2.448 -1.571 -12.764 1.00 92.56 84 SER A CA 1
ATOM 674 C C . SER A 1 84 ? -2.005 -0.235 -13.372 1.00 92.56 84 SER A C 1
ATOM 676 O O . SER A 1 84 ? -2.164 -0.024 -14.572 1.00 92.56 84 SER A O 1
ATOM 678 N N . ILE A 1 85 ? -1.443 0.660 -12.553 1.00 93.56 85 ILE A N 1
ATOM 679 C CA . ILE A 1 85 ? -0.940 1.976 -12.982 1.00 93.56 85 ILE A CA 1
ATOM 680 C C . ILE A 1 85 ? 0.566 1.931 -13.241 1.00 93.56 85 ILE A C 1
ATOM 682 O O . ILE A 1 85 ? 1.027 2.385 -14.283 1.00 93.56 85 ILE A O 1
ATOM 686 N N . VAL A 1 86 ? 1.328 1.369 -12.301 1.00 92.06 86 VAL A N 1
ATOM 687 C CA . VAL A 1 86 ? 2.774 1.172 -12.437 1.00 92.06 86 VAL A CA 1
ATOM 688 C C . VAL A 1 86 ? 3.010 -0.303 -12.709 1.00 92.06 86 VAL A C 1
ATOM 690 O O . VAL A 1 86 ? 2.928 -1.128 -11.801 1.00 92.06 86 VAL A O 1
ATOM 693 N N . SER A 1 87 ? 3.252 -0.635 -13.974 1.00 92.50 87 SER A N 1
ATOM 694 C CA . SER A 1 87 ? 3.488 -2.017 -14.387 1.00 92.50 87 SER A CA 1
ATOM 695 C C . SER A 1 87 ? 4.817 -2.536 -13.839 1.00 92.50 87 SER A C 1
ATOM 697 O O . SER A 1 87 ? 5.798 -1.798 -13.731 1.00 92.50 87 SER A O 1
ATOM 699 N N . THR A 1 88 ? 4.893 -3.841 -13.580 1.00 90.44 88 THR A N 1
ATOM 700 C CA . THR A 1 88 ? 6.138 -4.504 -13.157 1.00 90.44 88 THR A CA 1
ATOM 701 C C . THR A 1 88 ? 7.259 -4.359 -14.182 1.00 90.44 88 THR A C 1
ATOM 703 O O . THR A 1 88 ? 8.429 -4.430 -13.825 1.00 90.44 88 THR A O 1
ATOM 706 N N . ASN A 1 89 ? 6.913 -4.136 -15.452 1.00 91.62 89 ASN A N 1
ATOM 707 C CA . ASN A 1 89 ? 7.865 -3.973 -16.545 1.00 91.62 89 ASN A CA 1
ATOM 708 C C . ASN A 1 89 ? 8.082 -2.504 -16.949 1.00 91.62 89 ASN A C 1
ATOM 710 O O . ASN A 1 89 ? 8.656 -2.245 -18.002 1.00 91.62 89 ASN A O 1
ATOM 714 N N . ASP A 1 90 ? 7.602 -1.546 -16.151 1.00 92.50 90 ASP A N 1
ATOM 715 C CA . ASP A 1 90 ? 7.775 -0.112 -16.415 1.00 92.50 90 ASP A CA 1
ATOM 716 C C . ASP A 1 90 ? 9.271 0.250 -16.458 1.00 92.50 90 ASP A C 1
ATOM 718 O O . ASP A 1 90 ? 9.795 0.747 -17.456 1.00 92.50 90 ASP A O 1
ATOM 722 N N . ASN A 1 91 ? 10.000 -0.081 -15.392 1.00 93.56 91 ASN A N 1
ATOM 723 C CA . ASN A 1 91 ? 11.439 0.124 -15.313 1.00 93.56 91 ASN A CA 1
ATOM 724 C C . ASN A 1 91 ? 12.067 -0.793 -14.257 1.00 93.56 91 ASN A C 1
ATOM 726 O O . ASN A 1 91 ? 11.383 -1.427 -13.454 1.00 93.56 91 ASN A O 1
ATOM 730 N N . LYS A 1 92 ? 13.403 -0.821 -14.218 1.00 91.12 92 LYS A N 1
ATOM 731 C CA . LYS A 1 92 ? 14.165 -1.687 -13.305 1.00 91.12 92 LYS A CA 1
ATOM 732 C C . LYS A 1 92 ? 13.836 -1.489 -11.818 1.00 91.12 92 LYS A C 1
ATOM 734 O O . LYS A 1 92 ? 13.981 -2.433 -11.051 1.00 91.12 92 LYS A O 1
ATOM 739 N N . PHE A 1 93 ? 13.422 -0.290 -11.399 1.00 93.69 93 PHE A N 1
ATOM 740 C CA . PHE A 1 93 ? 13.068 -0.020 -10.003 1.00 93.69 93 PHE A CA 1
ATOM 741 C C . PHE A 1 93 ? 11.639 -0.452 -9.686 1.00 93.69 93 PHE A C 1
ATOM 743 O O . PHE A 1 93 ? 11.413 -0.979 -8.603 1.00 93.69 93 PHE A O 1
ATOM 750 N N . ALA A 1 94 ? 10.705 -0.288 -10.626 1.00 92.00 94 ALA A N 1
ATOM 751 C CA . ALA A 1 94 ? 9.356 -0.832 -10.498 1.00 92.00 94 ALA A CA 1
ATOM 752 C C . ALA A 1 94 ? 9.395 -2.365 -10.400 1.00 92.00 94 ALA A C 1
ATOM 754 O O . ALA A 1 94 ? 8.846 -2.931 -9.460 1.00 92.00 94 ALA A O 1
ATOM 755 N N . ALA A 1 95 ? 10.147 -3.022 -11.290 1.00 91.00 95 ALA A N 1
ATOM 756 C CA . ALA A 1 95 ? 10.358 -4.468 -11.253 1.00 91.00 95 ALA A CA 1
ATOM 757 C C . ALA A 1 95 ? 10.933 -4.932 -9.906 1.00 91.00 95 ALA A C 1
ATOM 759 O O . ALA A 1 95 ? 10.448 -5.897 -9.319 1.00 91.00 95 ALA A O 1
ATOM 760 N N . LEU A 1 96 ? 11.948 -4.220 -9.399 1.00 92.31 96 LEU A N 1
ATOM 761 C CA . LEU A 1 96 ? 12.549 -4.509 -8.101 1.00 92.31 96 LEU A CA 1
ATOM 762 C C . LEU A 1 96 ? 11.549 -4.305 -6.958 1.00 92.31 96 LEU A C 1
ATOM 764 O O . LEU A 1 96 ? 11.446 -5.154 -6.086 1.00 92.31 96 LEU A O 1
ATOM 768 N N . ASN A 1 97 ? 10.800 -3.204 -6.950 1.00 91.56 97 ASN A N 1
ATOM 769 C CA . ASN A 1 97 ? 9.826 -2.946 -5.897 1.00 91.56 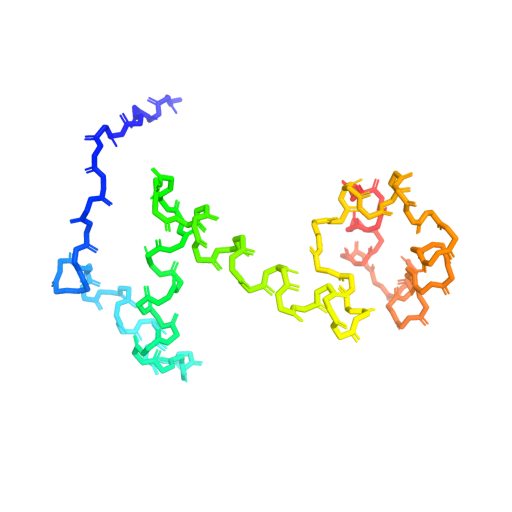97 ASN A CA 1
ATOM 770 C C . ASN A 1 97 ? 8.722 -4.009 -5.881 1.00 91.56 97 ASN A C 1
ATOM 772 O O . ASN A 1 97 ? 8.446 -4.549 -4.822 1.00 91.56 97 ASN A O 1
ATOM 776 N N . THR A 1 98 ? 8.157 -4.373 -7.032 1.00 88.62 98 THR A N 1
ATOM 777 C CA . THR A 1 98 ? 7.115 -5.406 -7.097 1.00 88.62 98 THR A CA 1
ATOM 778 C C . THR A 1 98 ? 7.631 -6.806 -6.751 1.00 88.62 98 THR A C 1
ATOM 780 O O . THR A 1 98 ? 6.869 -7.623 -6.255 1.00 88.62 98 THR A O 1
ATOM 783 N N . ALA A 1 99 ? 8.904 -7.114 -7.008 1.00 89.38 99 ALA A N 1
ATOM 784 C CA . ALA A 1 99 ? 9.463 -8.424 -6.672 1.00 89.38 99 ALA A CA 1
ATOM 785 C C . ALA A 1 99 ? 9.784 -8.599 -5.175 1.00 89.38 99 ALA A C 1
ATOM 787 O O . ALA A 1 99 ? 9.895 -9.733 -4.716 1.00 89.38 99 ALA A O 1
ATOM 788 N N . PHE A 1 100 ? 9.995 -7.498 -4.445 1.00 85.56 100 PHE A N 1
ATOM 789 C CA . PHE A 1 100 ? 10.434 -7.502 -3.042 1.00 85.56 100 PHE A CA 1
ATOM 790 C C . PHE A 1 100 ? 9.407 -6.921 -2.061 1.00 85.56 100 PHE A C 1
ATOM 792 O O . PHE A 1 100 ? 9.663 -6.949 -0.857 1.00 85.56 100 PHE A O 1
ATOM 799 N N . TRP A 1 101 ? 8.305 -6.363 -2.563 1.00 80.44 101 TRP A N 1
ATOM 800 C CA . TRP A 1 101 ? 7.120 -6.044 -1.776 1.00 80.44 101 TRP A CA 1
ATOM 801 C C . TRP A 1 101 ? 6.295 -7.314 -1.569 1.00 80.44 101 TRP A C 1
ATOM 803 O O . TRP A 1 101 ? 5.941 -7.582 -0.403 1.00 80.44 101 TRP A O 1
#

Organism: Mycoplasmoides gallisepticum (NCBI:txid2096)

Secondary structure (DSSP, 8-state):
------S-----GGGS-HHHHHHHHHTT--HHHHHHHHHSSSSSSHHHHHHHHHHHHHHTT-----HHHHHHH-HHHHHHHTTSSS-TTS-HHHHHHHHH-